Protein AF-A0A7X2T1T5-F1 (afdb_monomer_lite)

Structure (mmCIF, N/CA/C/O backbone):
data_AF-A0A7X2T1T5-F1
#
_entry.id   AF-A0A7X2T1T5-F1
#
loop_
_atom_site.grou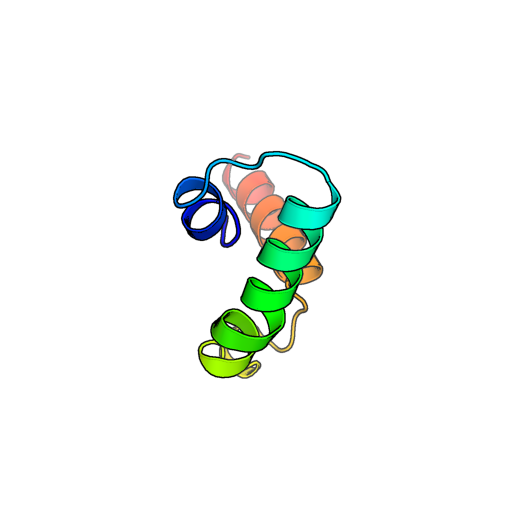p_PDB
_atom_site.id
_atom_site.type_symbol
_atom_site.label_atom_id
_atom_site.label_alt_id
_atom_site.label_comp_id
_atom_site.label_asym_id
_atom_site.label_entity_id
_atom_site.label_seq_id
_atom_site.pdbx_PDB_ins_code
_atom_site.Cartn_x
_atom_site.Cartn_y
_atom_site.Cartn_z
_atom_site.occupancy
_atom_site.B_iso_or_equiv
_atom_site.auth_seq_id
_atom_site.auth_comp_id
_atom_site.auth_asym_id
_atom_site.auth_atom_id
_atom_site.pdbx_PDB_model_num
ATOM 1 N N . LEU A 1 1 ? -5.161 3.832 -6.686 1.00 58.84 1 LEU A N 1
ATOM 2 C CA . LEU A 1 1 ? -6.258 2.852 -6.984 1.00 58.84 1 LEU A CA 1
ATOM 3 C C . LEU A 1 1 ? -5.944 1.439 -6.481 1.00 58.84 1 LEU A C 1
ATOM 5 O O . LEU A 1 1 ? -6.789 0.818 -5.852 1.00 58.84 1 LEU A O 1
ATOM 9 N N . ILE A 1 2 ? -4.704 0.995 -6.662 1.00 56.53 2 ILE A N 1
ATOM 10 C CA . ILE A 1 2 ? -4.127 -0.301 -6.267 1.00 56.53 2 ILE A CA 1
ATOM 11 C C . ILE A 1 2 ? -4.382 -0.716 -4.800 1.00 56.53 2 ILE A C 1
ATOM 13 O O . ILE A 1 2 ? -4.588 -1.890 -4.512 1.00 56.53 2 ILE A O 1
ATOM 17 N N . LYS A 1 3 ? -4.444 0.239 -3.863 1.00 56.84 3 LYS A N 1
ATOM 18 C CA . LYS A 1 3 ? -4.677 -0.063 -2.439 1.00 56.84 3 LYS A CA 1
ATOM 19 C C . LYS A 1 3 ? -6.142 -0.371 -2.092 1.00 56.84 3 LYS A C 1
ATOM 21 O O . LYS A 1 3 ? -6.400 -0.982 -1.060 1.00 56.84 3 LYS A O 1
ATOM 26 N N . ARG A 1 4 ? -7.112 0.039 -2.920 1.00 62.34 4 ARG A N 1
ATOM 27 C CA . ARG A 1 4 ? -8.546 -0.056 -2.574 1.00 62.34 4 ARG A CA 1
ATOM 28 C C . ARG A 1 4 ? -9.084 -1.487 -2.653 1.00 62.34 4 ARG A C 1
ATOM 30 O O . ARG A 1 4 ? -9.877 -1.882 -1.807 1.00 62.34 4 ARG A O 1
ATOM 37 N N . GLU A 1 5 ? -8.613 -2.277 -3.614 1.00 63.50 5 GLU A N 1
ATOM 38 C CA . GLU A 1 5 ? -9.050 -3.669 -3.812 1.00 63.50 5 GLU A CA 1
ATOM 39 C C . GLU A 1 5 ? -8.557 -4.620 -2.714 1.00 63.50 5 GLU A C 1
ATOM 41 O O . GLU A 1 5 ? -9.200 -5.629 -2.423 1.00 63.50 5 GLU A O 1
ATOM 46 N N . TRP A 1 6 ? -7.419 -4.297 -2.095 1.00 63.78 6 TRP A N 1
ATOM 47 C CA . TRP A 1 6 ? -6.849 -5.073 -0.997 1.00 63.78 6 TRP A CA 1
ATOM 48 C C . TRP A 1 6 ? -7.473 -4.696 0.347 1.00 63.78 6 TRP A C 1
ATOM 50 O O . TRP A 1 6 ? -7.899 -5.565 1.105 1.00 63.78 6 TRP A O 1
ATOM 60 N N . 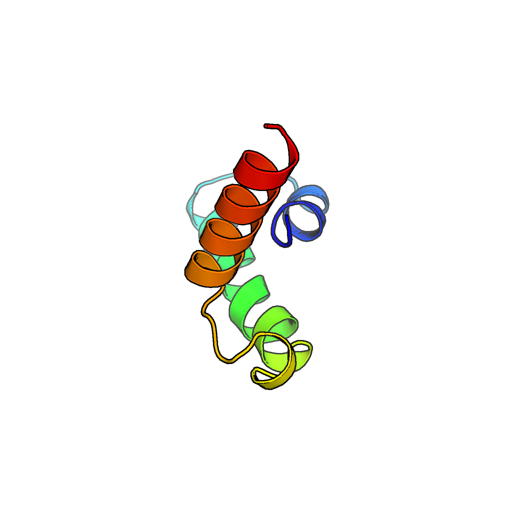LEU A 1 7 ? -7.600 -3.392 0.618 1.00 64.25 7 LEU A N 1
ATOM 61 C CA . LEU A 1 7 ? -8.158 -2.890 1.877 1.00 64.25 7 LEU A CA 1
ATOM 62 C C . LEU A 1 7 ? -9.647 -3.232 2.044 1.00 64.25 7 LEU A C 1
ATOM 64 O O . LEU A 1 7 ? -10.088 -3.439 3.167 1.00 64.25 7 LEU A O 1
ATOM 68 N N . ASN A 1 8 ? -10.406 -3.376 0.951 1.00 68.06 8 ASN A N 1
ATOM 69 C CA . ASN A 1 8 ? -11.818 -3.775 1.010 1.00 68.06 8 ASN A CA 1
ATOM 70 C C . ASN A 1 8 ? -12.054 -5.242 1.417 1.00 68.06 8 ASN A C 1
ATOM 72 O O . ASN A 1 8 ? -13.198 -5.619 1.665 1.00 68.06 8 ASN A O 1
ATOM 76 N N . ARG A 1 9 ? -11.013 -6.083 1.493 1.00 73.69 9 ARG A N 1
ATOM 77 C CA . ARG A 1 9 ? -11.148 -7.496 1.898 1.00 73.69 9 ARG A CA 1
ATOM 78 C C . ARG A 1 9 ? -11.115 -7.697 3.411 1.00 73.69 9 ARG A C 1
ATOM 80 O O . ARG A 1 9 ? -11.499 -8.762 3.887 1.00 73.69 9 ARG A O 1
ATOM 87 N N . TYR A 1 10 ? -10.678 -6.688 4.163 1.00 79.38 10 TYR A N 1
ATOM 88 C CA . TYR A 1 10 ? -10.454 -6.788 5.600 1.00 79.38 10 TYR A CA 1
ATOM 89 C C . TYR A 1 10 ? -11.235 -5.711 6.350 1.00 79.38 10 TYR A C 1
ATOM 91 O O . TYR A 1 10 ? -11.272 -4.551 5.948 1.00 79.38 10 TYR A O 1
ATOM 99 N N . LYS A 1 11 ? -11.824 -6.074 7.495 1.00 84.25 11 LYS A N 1
ATOM 100 C CA . LYS A 1 11 ? -12.282 -5.076 8.467 1.00 84.25 11 LYS A CA 1
ATOM 101 C C . LYS A 1 11 ? -11.082 -4.611 9.285 1.00 84.25 11 LYS A C 1
ATOM 103 O O . LYS A 1 11 ? -10.506 -5.388 10.044 1.00 84.25 11 LYS A O 1
ATOM 108 N N . ILE A 1 12 ? -10.710 -3.347 9.114 1.00 86.19 12 ILE A N 1
ATOM 109 C CA . ILE A 1 12 ? -9.628 -2.719 9.872 1.00 86.19 12 ILE A CA 1
ATOM 110 C C . ILE A 1 12 ? -10.132 -2.455 11.292 1.00 86.19 12 ILE A C 1
ATOM 112 O O . ILE A 1 12 ? -11.162 -1.811 11.477 1.00 86.19 12 ILE A O 1
ATOM 116 N N . LEU A 1 13 ? -9.412 -2.985 12.278 1.00 88.06 13 LEU A N 1
ATOM 117 C CA . LEU A 1 13 ? -9.794 -2.919 13.693 1.00 88.06 13 LEU A CA 1
ATOM 118 C C . LEU A 1 13 ? -9.057 -1.793 14.422 1.00 88.06 13 LEU A C 1
ATOM 120 O O . LEU A 1 13 ? -9.651 -1.053 15.196 1.00 88.06 13 LEU A O 1
ATOM 124 N N . ASP A 1 14 ? -7.762 -1.657 14.143 1.00 90.12 14 ASP A N 1
ATOM 125 C CA . ASP A 1 14 ? -6.880 -0.677 14.760 1.00 90.12 14 ASP A CA 1
ATOM 126 C C . ASP A 1 14 ? -5.737 -0.295 13.804 1.00 90.12 14 ASP A C 1
ATOM 128 O O . ASP A 1 14 ? -5.538 -0.903 12.744 1.00 90.12 14 ASP A O 1
ATOM 132 N N . TYR A 1 15 ? -4.974 0.732 14.181 1.00 90.31 15 TYR A N 1
ATOM 133 C CA . TYR A 1 15 ? -3.873 1.250 13.369 1.00 90.31 15 TYR A CA 1
ATOM 134 C C . TYR A 1 15 ? -2.764 0.216 13.124 1.00 90.31 15 TYR A C 1
ATOM 136 O O . TYR A 1 15 ? -2.209 0.151 12.028 1.00 90.31 15 TYR A O 1
ATOM 144 N N . LYS A 1 16 ? -2.440 -0.617 14.117 1.00 91.94 16 LYS A N 1
ATOM 145 C CA . LYS A 1 16 ? -1.374 -1.621 14.007 1.00 91.94 16 LYS A CA 1
ATOM 146 C C . LYS A 1 16 ? -1.770 -2.720 13.025 1.00 91.94 16 LYS A C 1
ATOM 148 O O . LYS A 1 16 ? -0.940 -3.163 12.231 1.00 91.94 16 LYS A O 1
ATOM 153 N N . HIS A 1 17 ? -3.041 -3.114 13.035 1.00 88.19 17 HIS A N 1
ATOM 154 C CA . HIS A 1 17 ? -3.608 -4.022 12.049 1.00 88.19 17 HIS A CA 1
ATOM 155 C C . HIS A 1 17 ? -3.532 -3.419 10.638 1.00 88.19 17 HIS A C 1
ATOM 157 O O . HIS A 1 17 ? -3.042 -4.080 9.724 1.00 88.19 17 HIS A O 1
ATOM 163 N N . ALA A 1 18 ? -3.917 -2.150 10.465 1.00 87.06 18 ALA A N 1
ATOM 164 C CA . ALA A 1 18 ? -3.801 -1.464 9.176 1.00 87.06 18 ALA A CA 1
ATOM 165 C C . ALA A 1 18 ? -2.350 -1.413 8.671 1.00 87.06 18 ALA A C 1
ATOM 167 O O . ALA A 1 18 ? -2.087 -1.728 7.511 1.00 87.06 18 ALA A O 1
ATOM 168 N N . TYR A 1 19 ? -1.404 -1.067 9.548 1.00 88.12 19 TYR A N 1
ATOM 169 C CA . TYR A 1 19 ? 0.020 -1.022 9.221 1.00 88.12 19 TYR A CA 1
ATOM 170 C C . TYR A 1 19 ? 0.529 -2.383 8.730 1.00 88.12 19 TYR A C 1
ATOM 172 O O . TYR A 1 19 ? 1.175 -2.461 7.685 1.00 88.12 19 TYR A O 1
ATOM 180 N N . LYS A 1 20 ? 0.176 -3.464 9.437 1.00 88.75 20 LYS A N 1
ATOM 181 C CA . LYS A 1 20 ? 0.550 -4.830 9.055 1.00 88.75 20 LYS A CA 1
ATOM 182 C C . LYS A 1 20 ? -0.024 -5.223 7.691 1.00 88.75 20 LYS A C 1
ATOM 184 O O . LYS A 1 20 ? 0.722 -5.713 6.852 1.00 88.75 20 LYS A O 1
ATOM 189 N N . LEU A 1 21 ? -1.308 -4.951 7.443 1.00 86.44 21 LEU A N 1
ATOM 190 C CA . LEU A 1 21 ? -1.949 -5.251 6.155 1.00 86.44 21 LEU A CA 1
ATOM 191 C C . LEU A 1 21 ? -1.289 -4.505 4.989 1.00 86.44 21 LEU A C 1
ATOM 193 O O . LEU A 1 21 ? -1.133 -5.066 3.906 1.00 86.44 21 LEU A O 1
ATOM 197 N N . VAL A 1 22 ? -0.898 -3.243 5.199 1.00 83.94 22 VAL A N 1
ATOM 198 C CA . VAL A 1 22 ? -0.187 -2.445 4.188 1.00 83.94 22 VAL A CA 1
ATOM 199 C C . VAL A 1 22 ? 1.219 -2.989 3.940 1.00 83.94 22 VAL A C 1
ATOM 201 O O . VAL A 1 22 ? 1.638 -3.062 2.788 1.00 83.94 22 VAL A O 1
ATOM 204 N N . PHE A 1 23 ? 1.935 -3.386 4.992 1.00 85.38 23 PHE A N 1
ATOM 205 C CA . PHE A 1 23 ? 3.258 -3.994 4.867 1.00 85.38 23 PHE A CA 1
ATOM 206 C C . PHE A 1 23 ? 3.201 -5.310 4.081 1.00 85.38 23 PHE A C 1
ATOM 208 O O . PHE A 1 23 ? 3.904 -5.464 3.086 1.00 85.38 23 PHE A O 1
ATOM 215 N N . GLU A 1 24 ? 2.306 -6.223 4.468 1.00 84.94 24 GLU A N 1
ATOM 216 C CA . GLU A 1 24 ? 2.109 -7.503 3.778 1.00 84.94 24 GLU A CA 1
ATOM 217 C C . GLU A 1 24 ? 1.739 -7.293 2.310 1.00 84.94 24 GLU A C 1
ATOM 219 O O . GLU A 1 24 ? 2.285 -7.960 1.435 1.00 84.94 24 GLU A O 1
ATOM 224 N N . TYR A 1 25 ? 0.870 -6.323 2.021 1.00 81.62 25 TYR A N 1
ATOM 225 C CA . TYR A 1 25 ? 0.502 -5.971 0.656 1.00 81.62 25 TYR A CA 1
ATOM 226 C C . TYR A 1 25 ? 1.711 -5.580 -0.207 1.00 81.62 25 TYR A C 1
ATOM 228 O O . TYR A 1 25 ? 1.839 -6.044 -1.342 1.00 81.62 25 TYR A O 1
ATOM 236 N N . ILE A 1 26 ? 2.592 -4.727 0.323 1.00 78.81 26 ILE A N 1
ATOM 237 C CA . ILE A 1 26 ? 3.771 -4.241 -0.402 1.00 78.81 26 ILE A CA 1
ATOM 238 C C . ILE A 1 26 ? 4.752 -5.393 -0.639 1.00 78.81 26 ILE A C 1
ATOM 240 O O . ILE A 1 26 ? 5.127 -5.660 -1.779 1.00 78.81 26 ILE A O 1
ATOM 244 N N . GLU A 1 27 ? 5.107 -6.117 0.419 1.00 81.94 27 GLU A N 1
ATOM 245 C CA . GLU A 1 27 ? 6.165 -7.125 0.359 1.00 81.94 27 GLU A CA 1
ATOM 246 C C . GLU A 1 27 ? 5.755 -8.385 -0.407 1.00 81.94 27 GLU A C 1
ATOM 248 O O . GLU A 1 27 ? 6.546 -8.938 -1.168 1.00 81.94 27 GLU A O 1
ATOM 253 N N . THR A 1 28 ? 4.516 -8.848 -0.229 1.00 76.69 28 THR A N 1
ATOM 254 C CA . THR A 1 28 ? 4.105 -10.174 -0.720 1.00 76.69 28 THR A CA 1
ATOM 255 C C . THR A 1 28 ? 3.366 -10.143 -2.045 1.00 76.69 28 THR A C 1
ATOM 257 O O . THR A 1 28 ? 3.439 -11.121 -2.784 1.00 76.69 28 THR A O 1
ATOM 260 N N . PHE A 1 29 ? 2.659 -9.054 -2.360 1.00 72.31 29 PHE A N 1
ATOM 261 C CA . PHE A 1 29 ? 1.823 -8.963 -3.558 1.00 72.31 29 PHE A CA 1
ATOM 262 C C . PHE A 1 29 ? 2.340 -7.905 -4.529 1.00 72.31 29 PHE A C 1
ATOM 264 O O . PHE A 1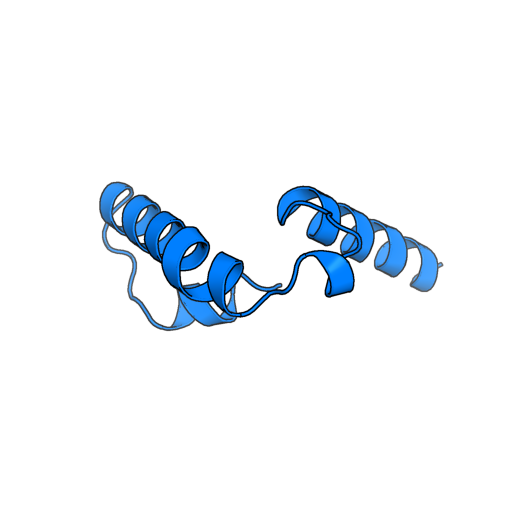 29 ? 2.488 -8.174 -5.718 1.00 72.31 29 PHE A O 1
ATOM 271 N N . TYR A 1 30 ? 2.650 -6.701 -4.042 1.00 73.06 30 TYR A N 1
ATOM 272 C CA . TYR A 1 30 ? 3.118 -5.624 -4.909 1.00 73.06 30 TYR A CA 1
ATOM 273 C C . TYR A 1 30 ? 4.497 -5.942 -5.498 1.00 73.06 30 TYR A C 1
ATOM 275 O O . TYR A 1 30 ? 4.644 -5.926 -6.717 1.00 73.06 30 TYR A O 1
ATOM 283 N N . ASN A 1 31 ? 5.475 -6.294 -4.659 1.00 72.06 31 ASN A N 1
ATOM 284 C CA . ASN A 1 31 ? 6.847 -6.562 -5.103 1.00 72.06 31 ASN A CA 1
ATOM 285 C C . ASN A 1 31 ? 6.985 -7.866 -5.913 1.00 72.06 31 ASN A C 1
ATOM 287 O O . A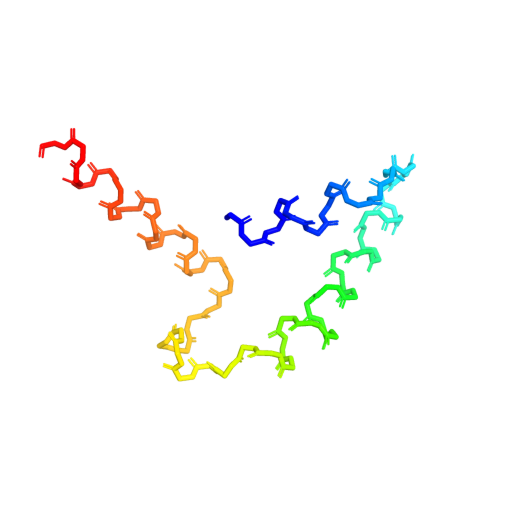SN A 1 31 ? 7.889 -7.981 -6.735 1.00 72.06 31 ASN A O 1
ATOM 291 N N . THR A 1 32 ? 6.102 -8.848 -5.708 1.00 71.19 32 THR A N 1
ATOM 292 C CA . THR A 1 32 ? 6.177 -10.156 -6.389 1.00 71.19 32 THR A CA 1
ATOM 293 C C . THR A 1 32 ? 5.453 -10.171 -7.735 1.00 71.19 32 THR A C 1
ATOM 295 O O . THR A 1 32 ? 5.918 -10.812 -8.674 1.00 71.19 32 THR A O 1
ATOM 298 N N . VAL A 1 33 ? 4.321 -9.468 -7.847 1.00 64.44 33 VAL A N 1
ATOM 299 C CA . VAL A 1 33 ? 3.493 -9.447 -9.065 1.00 64.44 33 VAL A CA 1
ATOM 300 C C . VAL A 1 33 ? 3.910 -8.315 -10.002 1.00 64.44 33 VAL A C 1
ATOM 302 O O . VAL A 1 33 ? 3.800 -8.446 -11.222 1.00 64.44 33 VAL A O 1
ATOM 305 N N . ARG A 1 34 ? 4.394 -7.185 -9.471 1.00 66.44 34 ARG A N 1
ATOM 306 C CA . ARG A 1 34 ? 4.722 -6.020 -10.294 1.00 66.44 34 ARG A CA 1
ATOM 307 C C . ARG A 1 34 ? 6.195 -6.022 -10.679 1.00 66.44 34 ARG A C 1
ATOM 309 O O . ARG A 1 34 ? 7.060 -5.610 -9.917 1.00 66.44 34 ARG A O 1
ATOM 316 N N . ILE A 1 35 ? 6.467 -6.389 -11.924 1.00 65.38 35 ILE A N 1
ATOM 317 C CA . ILE A 1 35 ? 7.782 -6.176 -12.527 1.00 65.38 35 ILE A CA 1
ATOM 318 C C . ILE A 1 35 ? 7.992 -4.661 -12.645 1.00 65.38 35 ILE A C 1
ATOM 320 O O . ILE A 1 35 ? 7.224 -3.978 -13.325 1.00 65.38 35 ILE A O 1
ATOM 324 N N . HIS A 1 36 ? 9.017 -4.124 -11.978 1.00 62.16 36 HIS A N 1
ATOM 325 C CA . HIS A 1 36 ? 9.296 -2.682 -11.944 1.00 62.16 36 HIS A CA 1
ATOM 326 C C . HIS A 1 36 ? 9.414 -2.048 -13.341 1.00 62.16 36 HIS A C 1
ATOM 328 O O . HIS A 1 36 ? 9.061 -0.883 -13.499 1.00 62.16 36 HIS A O 1
ATOM 334 N N . SER A 1 37 ? 9.799 -2.814 -14.369 1.00 62.75 37 SER A N 1
ATOM 335 C CA . SER A 1 37 ? 9.823 -2.347 -15.762 1.00 62.75 37 SER A CA 1
ATOM 336 C C . SER A 1 37 ? 8.444 -1.937 -16.294 1.00 62.75 37 SER A C 1
ATOM 338 O O . SER A 1 37 ? 8.347 -0.965 -17.034 1.00 62.75 37 SER A O 1
ATOM 340 N N . HIS A 1 38 ? 7.366 -2.608 -15.874 1.00 65.25 38 HIS A N 1
ATOM 341 C CA . HIS A 1 38 ? 5.995 -2.269 -16.271 1.00 65.25 38 HIS A CA 1
ATOM 342 C C . HIS A 1 38 ? 5.526 -0.930 -15.681 1.00 65.25 38 HIS A C 1
ATOM 344 O O . HIS A 1 38 ? 4.600 -0.303 -16.183 1.00 65.25 38 HIS A O 1
ATOM 350 N N . CYS A 1 39 ? 6.166 -0.492 -14.597 1.00 66.81 39 CYS A N 1
ATOM 351 C CA . CYS A 1 39 ? 5.838 0.734 -13.884 1.00 66.81 39 CYS A CA 1
ATOM 352 C C . CYS A 1 39 ? 6.891 1.830 -14.110 1.00 66.81 39 CYS A C 1
ATOM 354 O O . CYS A 1 39 ? 6.917 2.784 -13.340 1.00 66.81 39 CYS A O 1
ATOM 356 N N . GLU A 1 40 ? 7.775 1.671 -15.108 1.00 75.00 40 GLU A N 1
ATOM 357 C CA . GLU A 1 40 ? 8.919 2.563 -15.372 1.00 75.00 40 GLU A CA 1
ATOM 358 C C . GLU A 1 40 ? 9.795 2.809 -14.131 1.00 75.00 40 GLU A C 1
ATOM 360 O O . GLU A 1 40 ? 10.348 3.886 -13.945 1.00 75.00 40 GLU A O 1
ATOM 365 N N . TYR A 1 41 ? 9.910 1.806 -13.256 1.00 72.94 41 TYR A N 1
ATOM 366 C CA . TYR A 1 41 ? 10.628 1.883 -11.978 1.00 72.94 41 TYR A CA 1
ATOM 367 C C . TYR A 1 41 ? 10.070 2.903 -10.979 1.00 72.94 41 TYR A C 1
ATOM 369 O O . TYR A 1 41 ? 10.716 3.198 -9.977 1.00 72.94 41 TYR A O 1
ATOM 377 N N . LEU A 1 42 ? 8.845 3.381 -11.189 1.00 75.69 42 LEU A N 1
ATOM 378 C CA . LEU A 1 42 ? 8.194 4.283 -10.254 1.00 75.69 42 LEU A CA 1
ATOM 379 C C . LEU A 1 42 ? 7.765 3.553 -8.983 1.00 75.69 42 LEU A C 1
ATOM 381 O O . LEU A 1 42 ? 7.185 2.459 -9.013 1.00 75.69 42 LEU A O 1
ATOM 385 N N . SER A 1 43 ? 7.990 4.209 -7.850 1.00 74.31 43 SER A N 1
ATOM 386 C CA . SER A 1 43 ? 7.414 3.806 -6.576 1.00 74.31 43 SER A CA 1
ATOM 387 C C . SER A 1 43 ? 5.878 3.895 -6.621 1.00 74.31 43 SER A C 1
ATOM 389 O O . SER A 1 43 ? 5.307 4.632 -7.434 1.00 74.31 43 SER A O 1
ATOM 391 N N . PRO A 1 44 ? 5.166 3.189 -5.720 1.00 72.56 44 PRO A N 1
ATOM 392 C CA . PRO A 1 44 ? 3.706 3.269 -5.649 1.00 72.56 44 PRO A CA 1
ATOM 393 C C . PRO A 1 44 ? 3.175 4.708 -5.537 1.00 72.56 44 PRO A C 1
ATOM 395 O O . PRO A 1 44 ? 2.136 5.022 -6.111 1.00 72.56 44 PRO A O 1
ATOM 398 N N . SER A 1 45 ? 3.891 5.572 -4.807 1.00 74.75 45 SER A N 1
ATOM 399 C CA . SER A 1 45 ? 3.535 6.985 -4.624 1.00 74.75 45 SER A CA 1
ATOM 400 C C . SER A 1 45 ? 3.679 7.772 -5.927 1.00 74.75 45 SER A C 1
ATOM 402 O O . SER A 1 45 ? 2.755 8.466 -6.346 1.00 74.75 45 SER A O 1
ATOM 404 N N . GLU A 1 46 ? 4.812 7.615 -6.613 1.00 79.88 46 GLU A N 1
ATOM 405 C CA . GLU A 1 46 ? 5.079 8.288 -7.887 1.00 79.88 46 GLU A CA 1
ATOM 406 C C . GLU A 1 46 ? 4.096 7.853 -8.974 1.00 79.88 46 GLU A C 1
ATOM 408 O O . GLU A 1 46 ? 3.589 8.689 -9.721 1.00 79.88 46 GLU A O 1
ATOM 413 N N . TYR A 1 47 ? 3.757 6.563 -9.017 1.00 78.69 47 TYR A N 1
ATOM 414 C CA . TYR A 1 47 ? 2.755 6.049 -9.942 1.00 78.69 47 TYR A CA 1
ATOM 415 C C . TYR A 1 47 ? 1.369 6.665 -9.698 1.00 78.69 47 TYR A C 1
ATOM 417 O O . TYR A 1 47 ? 0.699 7.061 -10.651 1.00 78.69 47 TYR A O 1
ATOM 425 N N . GLU A 1 48 ? 0.932 6.776 -8.436 1.00 79.62 48 GLU A N 1
ATOM 426 C CA . GLU A 1 48 ? -0.350 7.416 -8.111 1.00 79.62 48 GLU A CA 1
ATOM 427 C C . GLU A 1 48 ? -0.339 8.911 -8.452 1.00 79.62 48 GLU A C 1
ATOM 429 O O . GLU A 1 48 ? -1.285 9.395 -9.073 1.00 79.62 48 GLU A O 1
ATOM 434 N N . ASN A 1 49 ? 0.741 9.627 -8.136 1.00 83.62 49 ASN A N 1
ATOM 435 C CA . ASN A 1 49 ? 0.888 11.042 -8.480 1.00 83.62 49 ASN A CA 1
ATOM 436 C C . A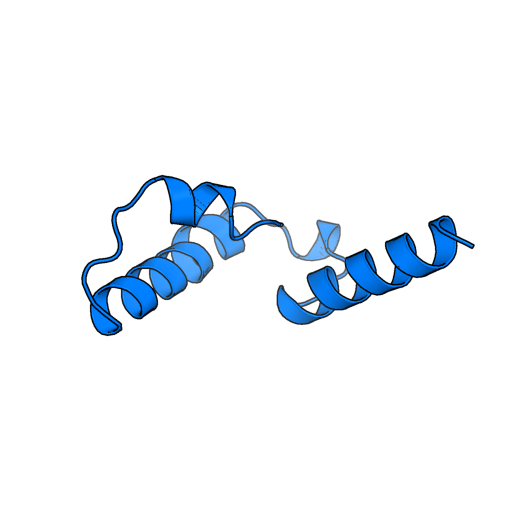SN A 1 49 ? 0.833 11.277 -9.994 1.00 83.62 49 ASN A C 1
ATOM 438 O O . ASN A 1 49 ? 0.162 12.207 -10.448 1.00 83.62 49 ASN A O 1
ATOM 442 N N . ARG A 1 50 ? 1.489 10.417 -10.783 1.00 83.75 50 ARG A N 1
ATOM 443 C CA . ARG A 1 50 ? 1.424 10.458 -12.247 1.00 83.75 50 ARG A CA 1
ATOM 444 C C . ARG A 1 50 ? 0.005 10.208 -12.749 1.00 83.75 50 ARG A C 1
ATOM 446 O O . ARG A 1 50 ? -0.507 11.023 -13.508 1.00 83.75 50 ARG A O 1
ATOM 453 N N . TYR A 1 51 ? -0.658 9.156 -12.265 1.00 82.75 51 TYR A N 1
ATOM 454 C CA . TYR A 1 51 ? -2.038 8.838 -12.639 1.00 82.75 51 TYR A CA 1
ATOM 455 C C . TYR A 1 51 ? -2.994 10.009 -12.377 1.00 82.75 51 TYR A C 1
ATOM 457 O O . TYR A 1 51 ? -3.786 10.367 -13.248 1.00 82.75 51 TYR A O 1
ATOM 465 N N . TYR A 1 52 ? -2.930 10.634 -11.196 1.00 84.31 52 TYR A N 1
ATOM 466 C CA . TYR A 1 52 ? -3.784 11.786 -10.891 1.00 84.31 52 TYR A CA 1
ATOM 467 C C . TYR A 1 52 ? -3.449 12.994 -11.766 1.00 84.31 52 TYR A C 1
ATOM 469 O O . TYR A 1 52 ? -4.357 13.662 -12.251 1.00 84.31 52 TYR A O 1
ATOM 477 N N . SER A 1 53 ? -2.164 13.239 -12.024 1.00 82.62 53 SER A N 1
ATOM 478 C CA . SER A 1 53 ? -1.715 14.336 -12.887 1.00 82.62 53 SER A CA 1
ATOM 479 C C . SER A 1 53 ? -2.184 14.166 -14.338 1.00 82.62 53 SER A C 1
ATOM 481 O O . SER A 1 53 ? -2.607 15.133 -14.967 1.00 82.62 53 SER A O 1
ATOM 483 N N . GLU A 1 54 ? -2.153 12.945 -14.875 1.00 80.75 54 GLU A N 1
ATOM 484 C CA . GLU A 1 54 ? -2.660 12.617 -16.215 1.00 80.75 54 GLU A CA 1
ATOM 485 C C . GLU A 1 54 ? -4.187 12.704 -16.297 1.00 80.75 54 GLU A C 1
ATOM 487 O O . GLU A 1 54 ? -4.721 13.261 -17.253 1.00 80.75 54 GLU A O 1
ATOM 492 N N . ASN A 1 55 ? -4.908 12.228 -15.279 1.00 71.62 55 ASN A N 1
ATOM 493 C CA . ASN A 1 55 ? -6.369 12.346 -15.240 1.00 71.62 55 ASN A CA 1
ATOM 494 C C . ASN A 1 55 ? -6.839 13.803 -15.145 1.00 71.62 55 ASN A C 1
ATOM 496 O O . ASN A 1 55 ? -7.847 14.147 -15.752 1.00 71.62 55 ASN A O 1
ATOM 500 N N . ILE A 1 56 ? -6.105 14.668 -14.437 1.00 64.50 56 ILE A N 1
ATOM 501 C CA . ILE A 1 56 ? -6.397 16.109 -14.401 1.00 64.50 56 ILE A CA 1
ATOM 502 C C . ILE A 1 56 ? -6.162 16.751 -15.776 1.00 64.50 56 ILE A C 1
ATOM 504 O O . ILE A 1 56 ? -6.951 17.597 -16.185 1.00 64.50 56 ILE A O 1
ATOM 508 N N . LYS A 1 57 ? -5.129 16.333 -16.520 1.00 60.00 57 LYS A N 1
ATOM 509 C CA . LYS A 1 57 ? -4.894 16.811 -17.895 1.00 60.00 57 LYS A CA 1
ATOM 510 C C . LYS A 1 57 ? -5.979 16.369 -18.876 1.00 60.00 57 LYS A C 1
ATOM 512 O O . LYS A 1 57 ? -6.325 17.142 -19.753 1.00 60.00 57 LYS A O 1
ATOM 517 N N . ASN A 1 58 ? -6.511 15.156 -18.725 1.00 58.34 58 ASN A N 1
ATOM 518 C CA . ASN A 1 58 ? -7.566 14.623 -19.596 1.00 58.34 58 ASN A CA 1
ATOM 519 C C . ASN A 1 58 ? -8.968 15.173 -19.278 1.00 58.34 58 ASN A C 1
ATOM 521 O O . ASN A 1 58 ? -9.897 14.955 -20.050 1.00 58.34 58 ASN A O 1
ATOM 525 N N . ALA A 1 59 ? -9.137 15.840 -18.134 1.00 57.53 59 ALA A N 1
A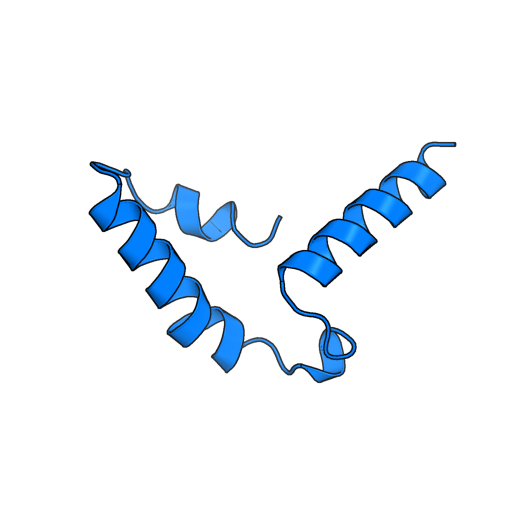TOM 526 C CA . ALA A 1 59 ? -10.384 16.491 -17.736 1.00 57.53 59 ALA A CA 1
ATOM 527 C C . ALA A 1 59 ? -10.468 17.969 -18.176 1.00 57.53 59 ALA A C 1
ATOM 529 O O . ALA A 1 59 ? -11.454 18.629 -17.846 1.00 57.53 59 ALA A O 1
ATOM 530 N N . CYS A 1 60 ? -9.450 18.478 -18.883 1.00 45.06 60 CYS A N 1
ATOM 531 C CA . CYS A 1 60 ? -9.361 19.844 -19.398 1.00 45.06 60 CYS A CA 1
ATOM 532 C C . CYS A 1 60 ? -9.433 19.843 -20.930 1.00 45.06 60 CYS A C 1
ATOM 534 O O . CYS A 1 60 ? -8.717 19.017 -21.541 1.00 45.06 60 CYS A O 1
#

Secondary structure (DSSP, 8-state):
-TTHHHHTTS---SHHHHHHHHHHIIIIIIHHH--GGGGTT--HHHHHHHHHHHHHHHT-

Organism: NCBI:txid2652291

Sequence (60 aa):
LIKREWLNRYKILDYKHAYKLVFEYIETFYNTVRIHSHCEYLSPSEYENRYYSENIKNAC

pLDDT: mean 74.5, std 10.75, range [45.06, 91.94]

Radius of gyration: 13.82 Å; chains: 1; bounding box: 23×30×34 Å

InterPro domains:
  IPR001584 Integrase, catalytic core [PF13333] (2-50)
  IPR050900 Transposase IS3/IS150/IS904 [PTHR46889] (2-52)

Foldseek 3Di:
DLVPVQVVVDDDDDPVSVVVSVVCCCPPPVVPPDDCVVVVVDDPVRSVVVVVVVVVVVVD